Protein AF-A0A143HP44-F1 (afdb_monomer)

pLDDT: mean 94.37, std 6.55, range [48.84, 97.81]

Organism: Microbulbifer thermotolerans (NCBI:txid252514)

Secondary structure (DSSP, 8-state):
-HHHHHHHHHHH--HHHHHHHHHHHHHTT--GGGGHHHHHHHS-HHHHHHHHHHHHHHHHS--SHHHHHHHHHHHHHT--

Solvent-accessible surface area (backbone atoms only — not comparable to full-atom values): 4518 Å² total; per-residue (Å²): 112,52,68,58,22,44,46,44,19,60,78,66,66,35,61,66,34,40,46,52,28,43,53,53,23,64,75,67,73,51,58,65,75,83,45,42,74,58,34,60,71,75,52,38,72,64,60,46,50,50,51,45,53,45,45,50,51,37,71,76,53,60,88,44,72,70,49,39,51,49,51,45,51,54,54,60,72,70,57,131

Radius of gyration: 11.27 Å; Cα contacts (8 Å, |Δi|>4): 82; chains: 1; bounding box: 27×25×28 Å

Foldseek 3Di:
DLLVLLLCCAPVVPVLSLLVSLLVCLVVVNALVVCVVVCVVRHNPVSSVLSNQLNVQCNVDPSDSVSSVVSSVVVVVPDD

Structure (mmCIF, N/CA/C/O backbone):
data_AF-A0A143HP44-F1
#
_entry.id   AF-A0A143HP44-F1
#
loop_
_atom_site.group_PDB
_atom_site.id
_atom_site.type_symbol
_atom_site.label_atom_id
_atom_site.label_alt_id
_atom_site.label_comp_id
_atom_site.label_asym_id
_atom_site.label_entity_id
_atom_site.label_seq_id
_atom_site.pdbx_PDB_ins_code
_atom_site.Cartn_x
_atom_site.Cartn_y
_atom_site.Cartn_z
_atom_site.occupancy
_atom_site.B_iso_or_equiv
_atom_site.auth_seq_id
_atom_site.auth_comp_id
_atom_site.auth_asym_id
_atom_site.auth_atom_id
_atom_site.pdbx_PDB_model_num
ATOM 1 N N . MET A 1 1 ? 10.151 -7.946 5.515 1.00 83.50 1 MET A N 1
ATOM 2 C CA . MET A 1 1 ? 10.207 -6.691 4.729 1.00 83.50 1 MET A CA 1
ATOM 3 C C . MET A 1 1 ? 8.838 -6.137 4.328 1.00 83.50 1 MET A C 1
ATOM 5 O O . MET A 1 1 ? 8.597 -4.972 4.607 1.00 83.50 1 MET A O 1
ATOM 9 N N . VAL A 1 2 ? 7.961 -6.892 3.638 1.00 9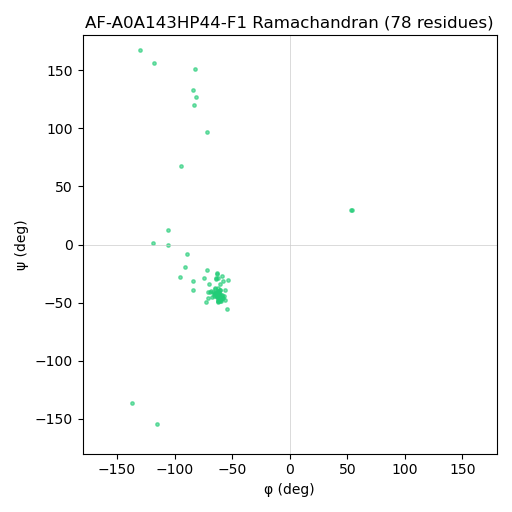4.88 2 VAL A N 1
ATOM 10 C CA . VAL A 1 2 ? 6.604 -6.393 3.294 1.00 94.88 2 VAL A CA 1
ATOM 11 C C . VAL A 1 2 ? 5.713 -6.353 4.535 1.00 94.88 2 VAL A C 1
ATOM 13 O O . VAL A 1 2 ? 5.151 -5.312 4.838 1.00 94.88 2 VAL A O 1
ATOM 16 N N . LYS A 1 3 ? 5.664 -7.447 5.310 1.00 96.44 3 LYS A N 1
ATOM 17 C CA . LYS A 1 3 ? 4.902 -7.510 6.569 1.00 96.44 3 LYS A CA 1
ATOM 18 C C . LYS A 1 3 ? 5.307 -6.426 7.574 1.00 96.44 3 LYS A C 1
ATOM 20 O O . LYS A 1 3 ? 4.426 -5.837 8.173 1.00 96.44 3 LYS A O 1
ATOM 25 N N . ASP A 1 4 ? 6.599 -6.113 7.697 1.00 96.94 4 ASP A N 1
ATOM 26 C CA . ASP A 1 4 ? 7.079 -5.064 8.618 1.00 96.94 4 ASP A CA 1
ATOM 27 C C . ASP A 1 4 ? 6.569 -3.675 8.217 1.00 96.94 4 ASP A C 1
ATOM 29 O O . ASP A 1 4 ? 6.117 -2.907 9.056 1.00 96.94 4 ASP A O 1
ATOM 33 N N . ARG A 1 5 ? 6.576 -3.376 6.913 1.00 97.12 5 ARG A N 1
ATOM 34 C CA . ARG A 1 5 ? 6.023 -2.127 6.375 1.00 97.12 5 ARG A CA 1
ATOM 35 C C . ARG A 1 5 ? 4.503 -2.066 6.502 1.00 97.12 5 ARG A C 1
ATOM 37 O O . ARG A 1 5 ? 3.955 -1.032 6.860 1.00 97.12 5 ARG A O 1
ATOM 44 N N . LEU A 1 6 ? 3.821 -3.183 6.255 1.00 97.06 6 LEU A N 1
ATOM 45 C CA . LEU A 1 6 ? 2.381 -3.278 6.483 1.00 97.06 6 LEU A CA 1
ATOM 46 C C . LEU A 1 6 ? 2.045 -3.081 7.968 1.00 97.06 6 LEU A C 1
ATOM 48 O O . LEU A 1 6 ? 1.108 -2.357 8.268 1.00 97.06 6 LEU A O 1
ATOM 52 N N . ALA A 1 7 ? 2.824 -3.650 8.891 1.00 97.12 7 ALA A N 1
ATOM 53 C CA . ALA A 1 7 ? 2.668 -3.419 10.326 1.00 97.12 7 ALA A CA 1
ATOM 54 C C . ALA A 1 7 ? 2.903 -1.952 10.707 1.00 97.12 7 ALA A C 1
ATOM 56 O O . ALA A 1 7 ? 2.109 -1.399 11.462 1.00 97.12 7 ALA A O 1
ATOM 57 N N . ALA A 1 8 ? 3.941 -1.306 10.168 1.00 97.44 8 ALA A N 1
ATOM 58 C CA . ALA A 1 8 ? 4.192 0.117 10.406 1.00 97.44 8 ALA A CA 1
ATOM 59 C C . ALA A 1 8 ? 3.009 0.984 9.943 1.00 97.44 8 ALA A C 1
ATOM 61 O O . ALA A 1 8 ? 2.548 1.852 10.683 1.00 97.44 8 ALA A O 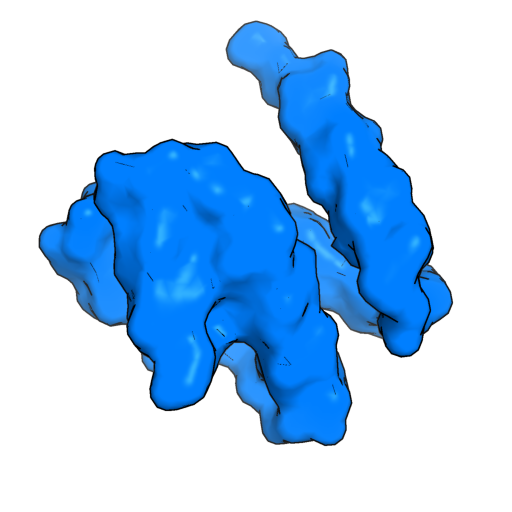1
ATOM 62 N N . TYR A 1 9 ? 2.447 0.695 8.766 1.00 97.31 9 TYR A N 1
ATOM 63 C CA . TYR A 1 9 ? 1.224 1.355 8.316 1.00 97.31 9 TYR A CA 1
ATOM 64 C C . TYR A 1 9 ? 0.033 1.067 9.242 1.00 97.31 9 TYR A C 1
ATOM 66 O O . TYR A 1 9 ? -0.656 1.989 9.661 1.00 97.31 9 TYR A O 1
ATOM 74 N N . ILE A 1 10 ? -0.220 -0.195 9.586 1.00 96.62 10 ILE A N 1
ATOM 75 C CA . ILE A 1 10 ? -1.389 -0.581 10.387 1.00 96.62 10 ILE A CA 1
ATOM 76 C C . ILE A 1 10 ? -1.360 0.090 11.765 1.00 96.62 10 ILE A C 1
ATOM 78 O O . ILE A 1 10 ? -2.357 0.691 12.169 1.00 96.62 10 ILE A O 1
ATOM 82 N N . HIS A 1 11 ? -0.216 0.026 12.449 1.00 96.50 11 HIS A N 1
ATOM 83 C CA . HIS A 1 11 ? -0.078 0.464 13.838 1.00 96.50 11 HIS A CA 1
ATOM 84 C C . HIS A 1 11 ? 0.177 1.962 13.976 1.00 96.50 11 HIS A C 1
ATOM 86 O O . HIS A 1 11 ? -0.254 2.555 14.963 1.00 96.50 11 HIS A O 1
ATOM 92 N N . TRP A 1 12 ? 0.859 2.590 13.012 1.00 96.31 12 TRP A N 1
ATOM 93 C CA . TRP A 1 12 ? 1.270 4.000 13.108 1.00 96.31 12 TRP A CA 1
ATOM 94 C C . TRP A 1 12 ? 0.672 4.896 12.023 1.00 96.31 12 TRP A C 1
ATOM 96 O O . TRP A 1 12 ? 0.971 6.086 11.983 1.00 96.31 12 TRP A O 1
ATOM 106 N N . LYS A 1 13 ? -0.168 4.339 11.141 1.00 93.62 13 LYS A N 1
ATOM 107 C CA . LYS A 1 13 ? -0.754 5.032 9.981 1.00 93.62 13 LYS A CA 1
ATOM 108 C C . LYS A 1 13 ? 0.296 5.703 9.089 1.00 93.62 13 LYS A C 1
ATOM 110 O O . LYS A 1 13 ? 0.009 6.680 8.405 1.00 93.62 13 LYS A O 1
ATOM 115 N N . ASP A 1 14 ? 1.497 5.123 9.050 1.00 96.50 14 ASP A N 1
ATOM 116 C CA . ASP A 1 14 ? 2.582 5.541 8.168 1.00 96.50 14 ASP A CA 1
ATOM 117 C C . ASP A 1 14 ? 2.268 5.156 6.713 1.00 96.50 14 ASP A C 1
ATOM 119 O O . ASP A 1 14 ? 2.482 4.022 6.266 1.00 96.50 14 ASP A O 1
ATOM 123 N N . THR A 1 15 ? 1.732 6.118 5.965 1.00 95.00 15 THR A N 1
ATOM 124 C CA . THR A 1 15 ? 1.364 5.966 4.554 1.00 95.00 15 THR A CA 1
ATOM 125 C C . THR A 1 15 ? 2.570 5.695 3.658 1.00 95.00 15 THR A C 1
ATOM 127 O O . THR A 1 15 ? 2.436 4.978 2.664 1.00 95.00 15 THR A O 1
ATOM 130 N N . GLN A 1 16 ? 3.762 6.175 4.024 1.00 96.25 16 GLN A N 1
ATOM 131 C CA . GLN A 1 16 ? 4.983 5.912 3.267 1.00 96.25 16 GLN A CA 1
ATOM 132 C C . GLN A 1 16 ? 5.354 4.427 3.339 1.00 96.25 16 GLN A C 1
ATOM 134 O O . GLN A 1 16 ? 5.712 3.815 2.327 1.00 96.25 16 GLN A O 1
ATOM 139 N N . SER A 1 17 ? 5.208 3.814 4.514 1.00 97.31 17 SER A N 1
ATOM 140 C CA . SER A 1 17 ? 5.394 2.371 4.674 1.00 97.31 17 SER A CA 1
ATOM 141 C C . SER A 1 17 ? 4.410 1.561 3.820 1.00 97.31 17 SER A C 1
ATOM 143 O O . SER A 1 17 ? 4.820 0.579 3.194 1.00 97.31 17 SER A O 1
ATOM 145 N N . LEU A 1 18 ? 3.147 1.989 3.703 1.00 97.50 18 LEU A N 1
ATOM 146 C CA . LEU A 1 18 ? 2.169 1.347 2.813 1.00 97.50 18 LEU A CA 1
ATOM 147 C C . LEU A 1 18 ? 2.583 1.432 1.337 1.00 97.50 18 LEU A C 1
ATOM 149 O O . LEU A 1 18 ? 2.604 0.410 0.646 1.00 97.50 18 LEU A O 1
ATOM 153 N N . VAL A 1 19 ? 2.962 2.622 0.864 1.00 97.75 19 VAL A N 1
ATOM 154 C CA . VAL A 1 19 ? 3.438 2.833 -0.515 1.00 97.75 19 VAL A CA 1
ATOM 155 C C . VAL A 1 19 ? 4.633 1.931 -0.820 1.00 97.75 19 VAL A C 1
ATOM 157 O O . VAL A 1 19 ? 4.645 1.218 -1.824 1.00 97.75 19 VAL A O 1
ATOM 160 N N . GLN A 1 20 ? 5.619 1.888 0.076 1.00 97.00 20 GLN A N 1
ATOM 161 C CA . GLN A 1 20 ? 6.793 1.038 -0.098 1.00 97.00 20 GLN A CA 1
ATOM 162 C C . GLN A 1 20 ? 6.448 -0.455 -0.075 1.00 97.00 20 GLN A C 1
ATOM 164 O O . GLN A 1 20 ? 7.047 -1.233 -0.821 1.00 97.00 20 GLN A O 1
ATOM 169 N N . ALA A 1 21 ? 5.503 -0.878 0.771 1.00 97.81 21 ALA A N 1
ATOM 170 C CA . ALA A 1 21 ? 5.024 -2.256 0.785 1.00 97.81 21 ALA A CA 1
ATOM 171 C C . ALA A 1 21 ? 4.433 -2.634 -0.580 1.00 97.81 21 ALA A C 1
ATOM 173 O O . ALA A 1 21 ? 4.820 -3.661 -1.139 1.00 97.81 21 ALA A O 1
ATOM 174 N N . VAL A 1 22 ? 3.580 -1.774 -1.148 1.00 97.69 22 VAL A N 1
ATOM 175 C CA . VAL A 1 22 ? 2.979 -1.983 -2.473 1.00 97.69 22 VAL A CA 1
ATOM 176 C C . VAL A 1 22 ? 4.026 -1.967 -3.584 1.00 97.69 22 VAL A C 1
ATOM 178 O O . VAL A 1 22 ? 3.998 -2.843 -4.443 1.00 97.69 22 VAL A O 1
ATOM 181 N N . ALA A 1 23 ? 4.997 -1.054 -3.547 1.00 97.00 23 ALA A N 1
ATOM 182 C CA . ALA A 1 23 ? 6.079 -1.015 -4.530 1.00 97.00 23 ALA A CA 1
ATOM 183 C C . ALA A 1 23 ? 6.884 -2.328 -4.551 1.00 97.00 23 ALA A C 1
ATOM 185 O O . ALA A 1 23 ? 7.161 -2.884 -5.615 1.00 97.00 23 ALA A O 1
ATOM 186 N N . VAL A 1 24 ? 7.220 -2.866 -3.371 1.00 96.56 24 VAL A N 1
ATOM 187 C CA . VAL A 1 24 ? 7.891 -4.170 -3.248 1.00 96.56 24 VAL A CA 1
ATOM 188 C C . VAL A 1 24 ? 6.982 -5.290 -3.754 1.00 96.56 24 VAL A C 1
ATOM 190 O O . VAL A 1 24 ? 7.445 -6.170 -4.474 1.00 96.56 24 VAL A O 1
ATOM 193 N N . MET A 1 25 ? 5.693 -5.260 -3.417 1.00 97.56 25 MET A N 1
ATOM 194 C CA . MET A 1 25 ? 4.734 -6.257 -3.888 1.00 97.56 25 MET A CA 1
ATOM 195 C C . MET A 1 25 ? 4.622 -6.282 -5.414 1.00 97.56 25 MET A C 1
ATOM 197 O O . MET A 1 25 ? 4.707 -7.356 -5.997 1.00 97.56 25 MET A O 1
ATOM 201 N N . LEU A 1 26 ? 4.497 -5.121 -6.060 1.00 96.56 26 LEU A N 1
ATOM 202 C CA . 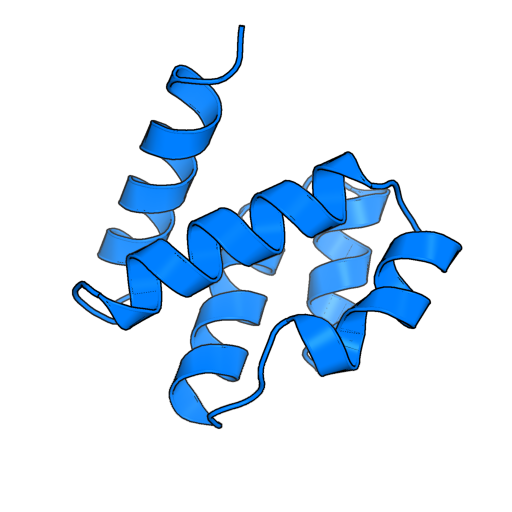LEU A 1 26 ? 4.420 -5.000 -7.518 1.00 96.56 26 LEU A CA 1
ATOM 203 C C . LEU A 1 26 ? 5.707 -5.484 -8.190 1.00 96.56 26 LEU A C 1
ATOM 205 O O . LEU A 1 26 ? 5.646 -6.283 -9.120 1.00 96.56 26 LEU A O 1
ATOM 209 N N . LYS A 1 27 ? 6.873 -5.077 -7.673 1.00 95.31 27 LYS A N 1
ATOM 210 C CA . LYS A 1 27 ? 8.182 -5.493 -8.200 1.00 95.31 27 LYS A CA 1
ATOM 211 C C . LYS A 1 27 ? 8.404 -7.009 -8.143 1.00 95.31 27 LYS A C 1
ATOM 213 O O . LYS A 1 27 ? 9.100 -7.554 -8.993 1.00 95.31 27 LYS A O 1
ATOM 218 N N . HIS A 1 28 ? 7.869 -7.667 -7.118 1.00 95.19 28 HIS A N 1
ATOM 219 C CA . HIS A 1 28 ? 8.052 -9.100 -6.875 1.00 95.19 28 HIS A CA 1
ATOM 220 C C . HIS A 1 28 ? 6.805 -9.937 -7.198 1.00 95.19 28 HIS A C 1
ATOM 222 O O . HIS A 1 28 ? 6.74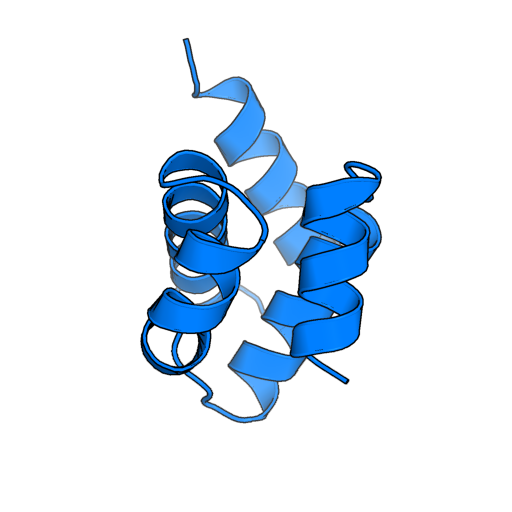0 -11.095 -6.794 1.00 95.19 28 HIS A O 1
ATOM 228 N N . GLU A 1 29 ? 5.812 -9.354 -7.876 1.00 94.12 29 GLU A N 1
ATOM 229 C CA . GLU A 1 29 ? 4.551 -10.008 -8.256 1.00 94.12 29 GLU A CA 1
ATOM 230 C C . GLU A 1 29 ? 3.793 -10.659 -7.076 1.00 94.12 29 GLU A C 1
ATOM 232 O O . GLU A 1 29 ? 3.042 -11.625 -7.226 1.00 94.12 29 GLU A O 1
ATOM 237 N N . LEU A 1 30 ? 3.956 -10.107 -5.871 1.00 96.56 30 LEU A N 1
ATOM 238 C CA . LEU A 1 30 ? 3.275 -10.575 -4.667 1.00 96.56 30 LEU A CA 1
ATOM 239 C C . LEU A 1 30 ? 1.879 -9.962 -4.599 1.00 96.56 30 LEU A C 1
ATOM 241 O O . LEU A 1 30 ? 1.719 -8.747 -4.509 1.00 96.56 30 LEU A O 1
ATOM 245 N N . THR A 1 31 ? 0.850 -10.802 -4.592 1.00 96.69 31 THR A N 1
ATOM 246 C CA . THR A 1 31 ? -0.535 -10.319 -4.544 1.00 96.69 31 THR A CA 1
ATOM 247 C C . THR A 1 31 ? -0.978 -9.993 -3.110 1.00 96.69 31 THR A C 1
ATOM 249 O O . THR A 1 31 ? -0.534 -10.651 -2.163 1.00 96.69 31 THR A O 1
ATOM 252 N N . PRO A 1 32 ? -1.913 -9.039 -2.913 1.00 97.06 32 PRO A N 1
ATOM 253 C CA . PRO A 1 32 ? -2.464 -8.719 -1.592 1.00 97.06 32 PRO A CA 1
ATOM 254 C C . PRO A 1 32 ? -3.025 -9.932 -0.843 1.00 97.06 32 PRO A C 1
ATOM 256 O O . PRO A 1 32 ? -2.956 -9.990 0.382 1.00 97.06 32 PRO A O 1
ATOM 259 N N . ASN A 1 33 ? -3.536 -10.937 -1.562 1.00 97.19 33 ASN A N 1
ATOM 260 C CA . ASN A 1 33 ? -4.094 -12.151 -0.966 1.00 97.19 33 ASN A CA 1
ATOM 261 C C . ASN A 1 33 ? -3.086 -12.911 -0.081 1.00 97.19 33 ASN A C 1
ATOM 263 O O . ASN A 1 33 ? -3.475 -13.469 0.939 1.00 97.19 33 ASN A O 1
ATOM 267 N N . VAL A 1 34 ? -1.788 -12.858 -0.404 1.00 96.69 34 VAL A N 1
ATOM 268 C CA . VAL A 1 34 ? -0.717 -13.485 0.397 1.00 96.69 34 VAL A CA 1
ATOM 269 C C . VAL A 1 34 ? -0.609 -12.867 1.801 1.00 96.69 34 VAL A C 1
ATOM 271 O O . VAL A 1 34 ? -0.169 -13.524 2.744 1.00 96.69 34 VAL A O 1
ATOM 274 N N . PHE A 1 35 ? -1.034 -11.612 1.962 1.00 96.31 35 PHE A N 1
ATOM 275 C CA . PHE A 1 35 ? -0.950 -10.864 3.218 1.00 96.31 35 PHE A CA 1
ATOM 276 C C . PHE A 1 35 ? -2.296 -10.716 3.933 1.00 96.31 35 PHE A C 1
ATOM 278 O O . PHE A 1 35 ? -2.328 -10.156 5.024 1.00 96.31 35 PHE A O 1
ATOM 285 N N . ARG A 1 36 ? -3.390 -11.250 3.376 1.00 95.69 36 ARG A N 1
ATOM 286 C CA . ARG A 1 36 ? -4.744 -11.090 3.925 1.00 95.69 36 ARG A CA 1
ATOM 287 C C . ARG A 1 36 ? -4.844 -11.519 5.389 1.00 95.69 36 ARG A C 1
ATOM 289 O O . ARG A 1 36 ? -5.179 -10.702 6.235 1.00 95.69 36 ARG A O 1
ATOM 296 N N . ALA A 1 37 ? -4.449 -12.755 5.694 1.00 95.25 37 ALA A N 1
ATOM 297 C CA . ALA A 1 37 ? -4.496 -13.287 7.058 1.00 95.25 37 ALA A CA 1
ATOM 298 C C . ALA A 1 37 ? -3.603 -12.507 8.042 1.00 95.25 37 ALA A C 1
ATOM 300 O O . ALA A 1 37 ? -3.881 -12.454 9.234 1.00 95.25 37 ALA A O 1
ATOM 301 N N . PHE A 1 38 ? -2.514 -11.903 7.552 1.00 96.12 38 PHE A N 1
ATOM 302 C CA . PHE A 1 38 ? -1.662 -11.048 8.376 1.00 96.12 38 PHE A CA 1
ATOM 303 C C . PHE A 1 38 ? -2.368 -9.728 8.710 1.00 96.12 38 PHE A C 1
ATOM 305 O O . PHE A 1 38 ? -2.387 -9.328 9.868 1.00 96.12 38 PHE A O 1
ATOM 312 N N . ILE A 1 39 ? -2.986 -9.088 7.717 1.00 95.31 39 ILE A N 1
ATOM 313 C CA . ILE A 1 39 ? -3.681 -7.809 7.894 1.00 95.31 39 ILE A CA 1
ATOM 314 C C . ILE A 1 39 ? -4.945 -7.979 8.738 1.00 95.31 39 ILE A C 1
ATOM 316 O O . ILE A 1 39 ? -5.177 -7.173 9.626 1.00 95.31 39 ILE A O 1
ATOM 320 N N . GLU A 1 40 ? -5.714 -9.050 8.538 1.00 92.12 40 GLU A N 1
ATOM 321 C CA . GLU A 1 40 ? -6.901 -9.355 9.355 1.00 92.12 40 GLU A CA 1
ATOM 322 C C . GLU A 1 40 ? -6.558 -9.617 10.831 1.00 92.12 40 GLU A C 1
ATOM 324 O O . GLU A 1 40 ? -7.405 -9.430 11.699 1.00 92.12 40 GLU A O 1
ATOM 329 N N . ARG A 1 41 ? -5.322 -10.041 11.131 1.00 95.12 41 ARG A N 1
ATOM 330 C CA . ARG A 1 41 ? -4.856 -10.262 12.507 1.00 95.12 41 ARG A CA 1
ATOM 331 C C . ARG A 1 41 ? -4.353 -8.984 13.178 1.00 95.12 41 ARG A C 1
ATOM 333 O O . ARG A 1 41 ? -4.530 -8.827 1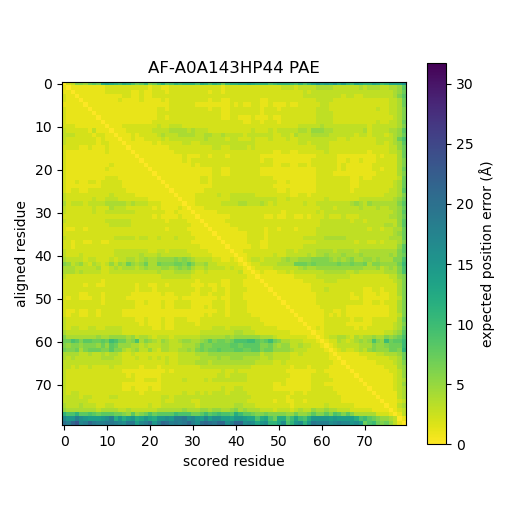4.379 1.00 95.12 41 ARG A O 1
ATOM 340 N N . GLU A 1 42 ? -3.654 -8.132 12.433 1.00 92.88 42 GLU A N 1
ATOM 341 C CA . GLU A 1 42 ? -2.967 -6.951 12.977 1.00 92.88 42 GLU A CA 1
ATOM 342 C C . GLU A 1 42 ? -3.805 -5.670 12.878 1.00 92.88 42 GLU A C 1
ATOM 344 O O . GLU A 1 42 ? -3.609 -4.750 13.665 1.00 92.88 42 GLU A O 1
ATOM 349 N N . GLY A 1 43 ? -4.701 -5.594 11.896 1.00 92.25 43 GLY A N 1
ATOM 350 C CA . GLY A 1 43 ? -5.466 -4.402 11.554 1.00 92.25 43 GLY A CA 1
ATOM 351 C C . GLY A 1 43 ? -6.925 -4.732 11.280 1.00 92.25 43 GLY A C 1
ATOM 352 O O . GLY A 1 43 ? -7.570 -5.472 12.021 1.00 92.25 43 GLY A O 1
ATOM 353 N N . SER A 1 44 ? -7.466 -4.147 10.218 1.00 92.50 44 SER A N 1
ATOM 354 C CA . SER A 1 44 ? -8.883 -4.232 9.883 1.00 92.50 44 SER A CA 1
ATOM 355 C C . SER A 1 44 ? -9.122 -4.635 8.429 1.00 92.50 44 SER A C 1
ATOM 357 O O . SER A 1 44 ? -8.241 -4.566 7.568 1.00 92.50 44 SER A O 1
ATOM 359 N N . GLY A 1 45 ? -10.373 -4.991 8.125 1.00 91.50 45 GLY A N 1
ATOM 360 C CA . GLY A 1 45 ? -10.814 -5.178 6.742 1.00 91.50 45 GLY A CA 1
ATOM 361 C C . GLY A 1 45 ? -10.642 -3.921 5.875 1.00 91.50 45 GLY A C 1
ATOM 362 O O . GLY A 1 45 ? -10.433 -4.050 4.673 1.00 91.50 45 GLY A O 1
ATOM 363 N N . GLN A 1 46 ? -10.661 -2.720 6.470 1.00 92.94 46 GLN A N 1
ATOM 364 C CA . GLN A 1 46 ? -10.409 -1.464 5.753 1.00 92.94 46 GLN A CA 1
ATOM 365 C C . GLN A 1 46 ? -8.939 -1.329 5.345 1.00 92.94 46 GLN A C 1
ATOM 367 O O . GLN A 1 46 ? -8.662 -0.951 4.210 1.00 92.94 46 GLN A O 1
ATOM 372 N N . ASP A 1 47 ? -7.998 -1.708 6.218 1.00 95.19 47 ASP A N 1
ATOM 373 C CA .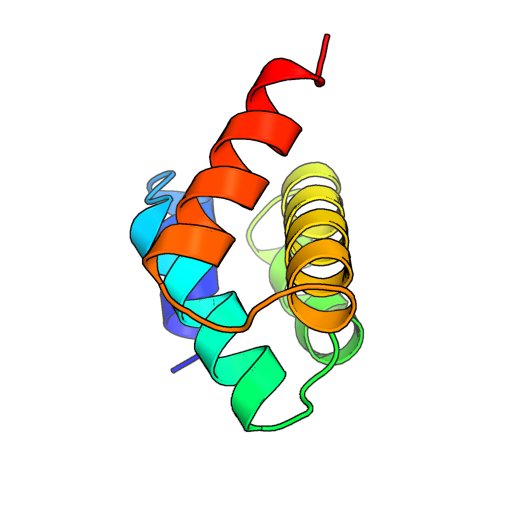 ASP A 1 47 ? -6.568 -1.699 5.879 1.00 95.19 47 ASP A CA 1
ATOM 374 C C . ASP A 1 47 ? -6.281 -2.674 4.721 1.00 95.19 47 ASP A C 1
ATOM 376 O O . ASP A 1 47 ? -5.495 -2.379 3.817 1.00 95.19 47 ASP A O 1
ATOM 380 N N . TYR A 1 48 ? -6.970 -3.823 4.702 1.00 96.44 48 TYR A N 1
ATOM 381 C CA . TYR A 1 48 ? -6.881 -4.774 3.593 1.00 96.44 48 TYR A CA 1
ATOM 382 C C . TYR A 1 48 ? -7.487 -4.222 2.297 1.00 96.44 48 TYR A C 1
ATOM 384 O O . TYR A 1 48 ? -6.867 -4.333 1.237 1.00 96.44 48 TYR A O 1
ATOM 392 N N . ALA A 1 49 ? -8.666 -3.601 2.374 1.00 95.56 49 ALA A N 1
ATOM 393 C CA . ALA A 1 49 ? -9.317 -2.986 1.222 1.00 95.56 49 ALA A CA 1
ATOM 394 C C . ALA A 1 49 ? -8.453 -1.870 0.617 1.00 95.56 49 ALA A C 1
ATOM 396 O O . ALA A 1 49 ? -8.272 -1.824 -0.598 1.00 95.56 49 ALA A O 1
ATOM 397 N N . LEU A 1 50 ? -7.842 -1.026 1.454 1.00 96.12 50 LEU A N 1
ATOM 398 C CA . LEU A 1 50 ? -6.933 0.021 0.996 1.00 96.12 50 LEU A CA 1
ATOM 399 C C . LEU A 1 50 ? -5.703 -0.562 0.292 1.00 96.12 50 LEU A C 1
ATOM 401 O O . LEU A 1 50 ? -5.343 -0.099 -0.792 1.00 96.12 50 LEU A O 1
ATOM 405 N N . LEU A 1 51 ? -5.087 -1.605 0.864 1.00 97.50 51 LEU A N 1
ATOM 406 C CA . LEU A 1 51 ? -3.974 -2.302 0.220 1.00 97.50 51 LEU A CA 1
ATOM 407 C C . LEU A 1 51 ? -4.375 -2.840 -1.159 1.00 97.50 51 LEU A C 1
ATOM 409 O O . LEU A 1 51 ? -3.609 -2.709 -2.114 1.00 97.50 51 LEU A O 1
ATOM 413 N N . GLN A 1 52 ? -5.556 -3.456 -1.271 1.00 97.31 52 GLN A N 1
ATOM 414 C CA . GLN A 1 52 ? -6.056 -3.974 -2.544 1.00 97.31 52 GLN A CA 1
ATOM 415 C C . GLN A 1 52 ? -6.262 -2.860 -3.572 1.00 97.31 52 GLN A C 1
ATOM 417 O O . GLN A 1 52 ? -5.806 -3.007 -4.707 1.00 97.31 52 GLN A O 1
ATOM 422 N N . SER A 1 53 ? -6.895 -1.753 -3.178 1.00 96.81 53 SER A N 1
ATOM 423 C CA . SER A 1 53 ? -7.126 -0.603 -4.054 1.00 96.81 53 SER A CA 1
ATOM 424 C C . SER A 1 53 ? -5.812 -0.009 -4.554 1.00 96.81 53 SER A C 1
ATOM 426 O O . SER A 1 53 ? -5.631 0.147 -5.762 1.00 96.81 53 SER A O 1
ATOM 428 N N . LEU A 1 54 ? -4.854 0.232 -3.654 1.00 97.44 54 LEU A N 1
ATOM 429 C CA . LEU A 1 54 ? -3.560 0.807 -4.016 1.00 97.44 54 LEU A CA 1
ATOM 430 C C . LEU A 1 54 ? -2.736 -0.139 -4.901 1.00 97.44 54 LEU A C 1
ATOM 432 O O . LEU A 1 54 ? -2.152 0.288 -5.895 1.00 97.44 54 LEU A O 1
ATOM 436 N N . PHE A 1 55 ? -2.719 -1.437 -4.585 1.00 97.75 55 PHE A N 1
ATOM 437 C CA . PHE A 1 55 ? -2.049 -2.435 -5.419 1.00 97.75 55 PHE A CA 1
ATOM 438 C C . PHE A 1 55 ? -2.680 -2.531 -6.813 1.00 97.75 55 PHE A C 1
ATOM 440 O O . PHE A 1 55 ? -1.964 -2.633 -7.806 1.00 97.75 55 PHE A O 1
ATOM 447 N N . SER A 1 56 ? -4.012 -2.487 -6.905 1.0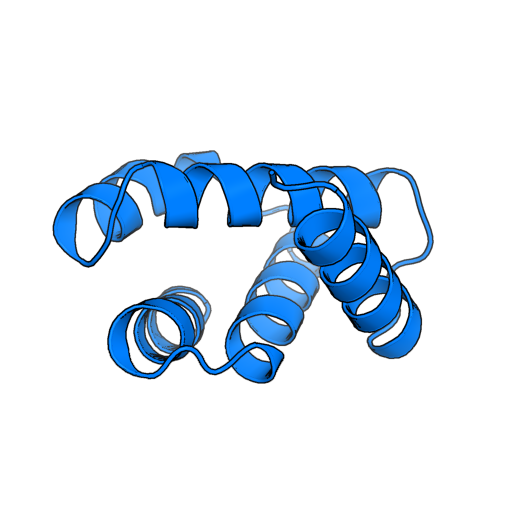0 96.50 56 SER A N 1
ATOM 448 C CA . SER A 1 56 ? -4.719 -2.511 -8.188 1.00 96.50 56 SER A CA 1
ATOM 449 C C . SER A 1 56 ? -4.405 -1.273 -9.027 1.00 96.50 56 SER A C 1
ATOM 451 O O . SER A 1 56 ? -4.112 -1.417 -10.212 1.00 96.50 56 SER A O 1
ATOM 453 N N . ALA A 1 57 ? -4.408 -0.083 -8.419 1.00 95.62 57 ALA A N 1
ATOM 454 C CA . ALA A 1 57 ? -4.040 1.160 -9.093 1.00 95.62 57 ALA A CA 1
ATOM 455 C C . ALA A 1 57 ? -2.596 1.102 -9.616 1.00 95.62 57 ALA A C 1
ATOM 457 O O . ALA A 1 57 ? -2.357 1.315 -10.801 1.00 95.62 57 ALA A O 1
ATOM 458 N N . GLY A 1 58 ? -1.645 0.692 -8.770 1.00 95.31 58 GLY A N 1
ATOM 459 C CA . GLY A 1 58 ? -0.244 0.548 -9.166 1.00 95.31 58 GLY A CA 1
ATOM 460 C C . GLY A 1 58 ? -0.006 -0.523 -10.236 1.00 95.31 58 GLY A C 1
ATOM 461 O O . GLY A 1 58 ? 0.896 -0.380 -11.051 1.00 95.31 58 GLY A O 1
ATOM 462 N N . ARG A 1 59 ? -0.824 -1.581 -10.286 1.00 95.19 59 ARG A N 1
ATOM 463 C CA . ARG A 1 59 ? -0.730 -2.620 -11.326 1.00 95.19 59 ARG A CA 1
ATOM 464 C C . ARG A 1 59 ? -1.265 -2.161 -12.686 1.00 95.19 59 ARG A C 1
ATOM 466 O O . ARG A 1 59 ? -0.838 -2.692 -13.706 1.00 95.19 59 ARG A O 1
ATOM 473 N N . GLN A 1 60 ? -2.228 -1.241 -12.696 1.00 92.50 60 GLN A N 1
ATOM 474 C CA . GLN A 1 60 ? -2.833 -0.691 -13.916 1.00 92.50 60 GLN A CA 1
ATOM 475 C C . GLN A 1 60 ? -2.117 0.573 -14.414 1.00 92.50 60 GLN A C 1
ATOM 477 O O . GLN A 1 60 ? -2.286 0.948 -15.572 1.00 92.50 60 GLN A O 1
ATOM 482 N N . GLY A 1 61 ? -1.348 1.226 -13.543 1.00 89.12 61 GLY A N 1
ATOM 483 C CA . GLY A 1 61 ? -0.656 2.478 -13.811 1.00 89.12 61 GLY A CA 1
ATOM 484 C C . GLY A 1 61 ? 0.866 2.364 -13.776 1.00 89.12 61 GLY A C 1
ATOM 485 O O . GLY A 1 61 ? 1.455 1.312 -14.024 1.00 89.12 61 GLY A O 1
ATOM 486 N N . GLU A 1 62 ? 1.511 3.489 -13.480 1.00 90.00 62 GLU A N 1
ATOM 487 C CA . GLU A 1 62 ? 2.964 3.585 -13.395 1.00 90.00 62 GLU A CA 1
ATOM 488 C C . GLU A 1 62 ? 3.463 3.141 -12.010 1.00 90.00 62 GLU A C 1
ATOM 490 O O . GLU A 1 62 ? 2.952 3.569 -10.975 1.00 90.00 62 GLU A O 1
ATOM 495 N N . VAL A 1 63 ? 4.501 2.297 -11.977 1.00 89.94 63 VAL A N 1
ATOM 496 C CA . VAL A 1 63 ? 5.100 1.796 -10.728 1.00 89.94 63 VAL A CA 1
ATOM 497 C C . VAL A 1 63 ? 6.287 2.674 -10.327 1.00 89.94 63 VAL A C 1
ATOM 499 O O . VAL A 1 63 ? 7.444 2.251 -10.347 1.00 89.94 63 VAL A O 1
ATOM 502 N N . THR A 1 64 ? 5.995 3.918 -9.955 1.00 93.25 64 THR A N 1
ATOM 503 C CA . THR A 1 64 ? 6.948 4.829 -9.303 1.00 93.25 64 THR A CA 1
ATOM 504 C C . THR A 1 64 ? 6.443 5.211 -7.917 1.00 93.25 64 THR A C 1
ATOM 506 O O . THR A 1 64 ? 5.247 5.139 -7.639 1.00 93.25 64 THR A O 1
ATOM 509 N N . MET A 1 65 ? 7.349 5.615 -7.020 1.00 93.62 65 MET A N 1
ATOM 510 C CA . MET A 1 65 ? 6.954 6.043 -5.669 1.00 93.62 65 MET A CA 1
ATOM 511 C C . MET A 1 65 ? 5.967 7.214 -5.724 1.00 93.62 65 MET A C 1
ATOM 513 O O . MET A 1 65 ? 4.918 7.147 -5.097 1.00 93.62 65 MET A O 1
ATOM 517 N N . THR A 1 66 ? 6.246 8.219 -6.557 1.00 95.38 66 THR A N 1
ATOM 518 C CA . THR A 1 66 ? 5.379 9.392 -6.740 1.00 95.38 66 THR A CA 1
ATOM 519 C C . THR A 1 66 ? 4.003 9.025 -7.296 1.00 95.38 66 THR A C 1
ATOM 521 O O . THR A 1 66 ? 2.994 9.561 -6.838 1.00 95.38 66 THR A O 1
ATOM 524 N N . ALA A 1 67 ? 3.925 8.088 -8.248 1.00 95.75 67 ALA A N 1
ATOM 525 C CA . ALA A 1 67 ? 2.640 7.628 -8.771 1.00 95.75 67 ALA A CA 1
ATOM 526 C C . ALA A 1 67 ? 1.829 6.890 -7.695 1.00 95.75 67 ALA A C 1
ATOM 528 O O . ALA A 1 67 ? 0.652 7.178 -7.507 1.00 95.75 67 ALA A O 1
ATOM 529 N N . LEU A 1 68 ? 2.464 5.999 -6.928 1.00 96.75 68 LEU A N 1
ATOM 530 C CA . LEU A 1 68 ? 1.802 5.274 -5.840 1.00 96.75 68 LEU A CA 1
ATOM 531 C C . LEU A 1 68 ? 1.333 6.200 -4.707 1.00 96.75 68 LEU A C 1
ATOM 533 O O . LEU A 1 68 ? 0.250 5.993 -4.167 1.00 96.75 68 LEU A O 1
ATOM 537 N N . GLU A 1 69 ? 2.110 7.226 -4.359 1.00 97.12 69 GLU A N 1
ATOM 538 C CA . GLU A 1 69 ? 1.693 8.266 -3.407 1.00 97.12 69 GLU A CA 1
ATOM 539 C C . GLU A 1 69 ? 0.469 9.030 -3.920 1.00 97.12 69 GLU A C 1
ATOM 541 O O . GLU A 1 69 ? -0.477 9.255 -3.165 1.00 97.12 69 GLU A O 1
ATOM 546 N N . THR A 1 70 ? 0.458 9.362 -5.214 1.00 96.94 70 THR A N 1
ATOM 547 C CA . THR A 1 70 ? -0.676 10.028 -5.871 1.00 96.94 70 THR A CA 1
ATOM 548 C C . THR A 1 70 ? -1.929 9.154 -5.822 1.00 96.94 70 THR A C 1
ATOM 550 O O . THR A 1 70 ? -2.975 9.600 -5.360 1.00 96.94 70 THR A O 1
ATOM 553 N N . TYR A 1 71 ? -1.816 7.876 -6.197 1.00 97.25 71 TYR A N 1
ATOM 554 C CA . TYR A 1 71 ? -2.936 6.933 -6.135 1.00 97.25 71 TYR A CA 1
ATOM 555 C C . TYR A 1 71 ? -3.461 6.756 -4.712 1.00 97.25 71 TYR A C 1
ATOM 557 O O . TYR A 1 71 ? -4.669 6.673 -4.505 1.00 97.25 71 TYR A O 1
ATOM 565 N N . LEU A 1 72 ? -2.570 6.707 -3.719 1.00 96.69 72 LEU A N 1
ATOM 566 C CA . LEU A 1 72 ? -2.979 6.618 -2.324 1.00 96.69 72 LEU A CA 1
ATOM 567 C C . LEU A 1 72 ? -3.760 7.866 -1.893 1.00 96.69 72 LEU A C 1
ATOM 569 O O . LEU A 1 72 ? -4.803 7.725 -1.259 1.00 96.69 72 LEU A O 1
ATOM 573 N N . ALA A 1 73 ? -3.292 9.063 -2.252 1.00 95.94 73 ALA A N 1
ATOM 574 C CA . ALA A 1 73 ? -3.999 10.306 -1.956 1.00 95.94 73 ALA A CA 1
ATOM 575 C C . ALA A 1 73 ? -5.405 10.321 -2.579 1.00 95.94 73 ALA A C 1
ATOM 577 O O . ALA A 1 73 ? -6.377 10.598 -1.876 1.00 95.94 73 ALA A O 1
ATOM 578 N N . ASP A 1 74 ? -5.529 9.935 -3.851 1.00 95.75 74 ASP A N 1
ATOM 579 C CA . ASP A 1 74 ? -6.818 9.867 -4.546 1.00 95.75 74 ASP A CA 1
ATOM 580 C C . ASP A 1 74 ? -7.781 8.874 -3.882 1.00 95.75 74 ASP A C 1
ATOM 582 O O . ASP A 1 74 ? -8.951 9.194 -3.666 1.00 95.75 74 ASP A O 1
ATOM 586 N N . ILE A 1 75 ? -7.296 7.687 -3.499 1.00 95.31 75 ILE A N 1
ATOM 587 C CA . ILE A 1 75 ? -8.121 6.682 -2.815 1.00 95.31 75 ILE A CA 1
ATOM 588 C C . ILE A 1 75 ? -8.634 7.218 -1.474 1.00 95.31 75 ILE A C 1
ATOM 590 O O . ILE A 1 75 ? -9.788 6.977 -1.126 1.00 95.31 75 ILE A O 1
ATOM 594 N N . LEU A 1 76 ? -7.800 7.934 -0.715 1.00 93.06 76 LEU A N 1
ATOM 595 C CA . LEU A 1 76 ? -8.190 8.486 0.585 1.00 93.06 76 LEU A CA 1
ATOM 596 C C . LEU A 1 76 ? -9.204 9.629 0.455 1.00 93.06 76 LEU A C 1
ATOM 598 O O . LEU A 1 76 ? -10.084 9.746 1.300 1.00 93.06 76 LEU A O 1
ATOM 602 N N . LEU A 1 77 ? -9.120 10.437 -0.605 1.00 92.00 77 LEU A N 1
ATOM 603 C CA . LEU A 1 77 ? -10.072 11.521 -0.878 1.00 92.00 77 LEU A CA 1
ATOM 604 C C . LEU A 1 77 ? -11.449 11.020 -1.344 1.00 92.00 77 LEU A C 1
ATOM 606 O O . LEU A 1 77 ? -12.433 11.747 -1.234 1.00 92.00 77 LEU A O 1
ATOM 610 N N . GLN A 1 78 ? -11.524 9.801 -1.881 1.00 87.06 78 GLN A N 1
ATOM 611 C CA . GLN A 1 78 ? -12.768 9.189 -2.362 1.00 87.06 78 GLN A CA 1
ATOM 612 C C . GLN A 1 78 ? -13.521 8.390 -1.290 1.00 87.06 78 GLN A C 1
ATOM 614 O O . GLN A 1 78 ? -14.642 7.946 -1.549 1.00 87.06 78 GLN A O 1
ATOM 619 N N . GLN A 1 79 ? -12.934 8.180 -0.108 1.00 66.44 79 GLN A N 1
ATOM 620 C CA . GLN A 1 79 ? -13.635 7.523 0.995 1.00 66.44 79 GLN A CA 1
ATOM 621 C C . GLN A 1 79 ? -14.529 8.540 1.730 1.00 66.44 79 GLN A C 1
ATOM 623 O O . GLN A 1 79 ? -14.035 9.609 2.089 1.00 66.44 79 GLN A O 1
ATOM 6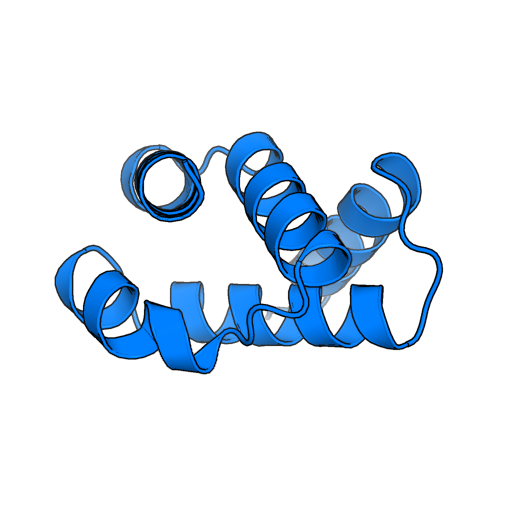28 N N . PRO A 1 80 ? -15.834 8.247 1.901 1.00 48.84 80 PRO A N 1
ATOM 629 C CA . PRO A 1 80 ? -16.785 9.132 2.574 1.00 48.84 80 PRO A CA 1
ATOM 630 C C . PRO A 1 80 ? -16.557 9.242 4.086 1.00 48.84 80 PRO A C 1
ATOM 632 O O . PRO A 1 80 ? -16.020 8.282 4.687 1.00 48.8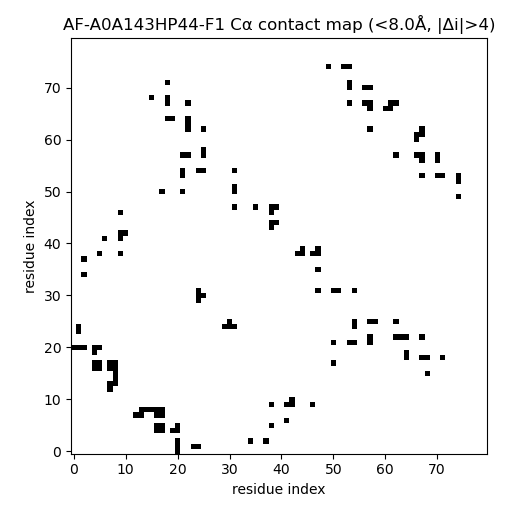4 80 PRO A O 1
#

Sequence (80 aa):
MVKDRLAAYIHWKDTQSLVQAVAVMLKHELTPNVFRAFIEREGSGQDYALLQSLFSAGRQGEVTMTALETYLADILLQQP

Mean predicted aligned error: 2.73 Å